Protein AF-A0A8J3HGS9-F1 (afdb_monomer_lite)

Radius of gyration: 14.24 Å; chains: 1; bounding box: 26×16×49 Å

Foldseek 3Di:
DDWDFDFDFFAADPLVQAVLCVPPPDRGAHPQWTFTGHPDPPDDTCSPVNIDGNVPDPDDDPDDDDDDDD

Secondary structure (DSSP, 8-state):
-PEEEEE-TTSBP-TTT-GGGTT-S-SBPPTTEEEEEESSTTS--HHHH-PEEGGG-------PPPPPP-

pLDDT: mean 90.52, std 9.11, range [48.19, 97.62]

Sequence (70 aa):
MPGALSALPGDPVPRADHPALAGVPEWRIPAGRLVLRADNPYGGDSRTLGWVELRTVVGIVLGRLPRGSR

Structure (mmCIF, N/CA/C/O backbone):
data_AF-A0A8J3HGS9-F1
#
_entry.id   AF-A0A8J3HGS9-F1
#
loop_
_atom_site.group_PDB
_atom_site.id
_atom_site.type_symbol
_atom_site.label_atom_id
_atom_site.label_alt_id
_atom_site.label_comp_id
_atom_site.label_asym_id
_atom_site.label_entity_id
_atom_site.label_seq_id
_atom_site.pdbx_PDB_ins_code
_atom_site.Cartn_x
_atom_site.Cartn_y
_atom_site.Cartn_z
_atom_site.occupancy
_atom_site.B_iso_or_equiv
_atom_site.auth_seq_id
_atom_site.auth_comp_id
_atom_site.auth_asym_id
_atom_site.auth_atom_id
_atom_site.pdbx_PDB_model_num
ATOM 1 N N . MET A 1 1 ? -2.911 5.308 -15.160 1.00 48.19 1 MET A N 1
ATOM 2 C CA . MET A 1 1 ? -2.790 3.851 -14.942 1.00 48.19 1 MET A CA 1
ATOM 3 C C . MET A 1 1 ? -3.211 3.599 -13.508 1.00 48.19 1 MET A C 1
ATOM 5 O O . MET A 1 1 ? -2.789 4.400 -12.678 1.00 48.19 1 MET A O 1
ATOM 9 N N . PRO A 1 2 ? -4.084 2.622 -13.214 1.00 60.44 2 PRO A N 1
ATOM 10 C CA . PRO A 1 2 ? -4.359 2.266 -11.823 1.00 60.44 2 PRO A CA 1
ATOM 11 C C . PRO A 1 2 ? -3.053 1.834 -11.131 1.00 60.44 2 PRO A C 1
ATOM 13 O O . PRO A 1 2 ? -2.106 1.444 -11.805 1.00 60.44 2 PRO A O 1
ATOM 16 N N . GLY A 1 3 ? -2.970 1.988 -9.811 1.00 62.00 3 GLY A N 1
ATOM 17 C CA . GLY A 1 3 ? -1.913 1.361 -9.015 1.00 62.00 3 GLY A CA 1
ATOM 18 C C . GLY A 1 3 ? -2.362 -0.030 -8.576 1.00 62.00 3 GLY A C 1
ATOM 19 O O . GLY A 1 3 ? -3.552 -0.235 -8.324 1.00 62.00 3 GLY A O 1
ATOM 20 N N . ALA A 1 4 ? -1.432 -0.971 -8.477 1.00 79.56 4 ALA A N 1
ATOM 21 C CA . ALA A 1 4 ? -1.677 -2.282 -7.906 1.00 79.56 4 ALA A CA 1
ATOM 22 C C . ALA A 1 4 ? -1.715 -2.211 -6.371 1.00 79.56 4 ALA A C 1
ATOM 24 O O . ALA A 1 4 ? -0.910 -1.531 -5.727 1.00 79.56 4 ALA A O 1
ATOM 25 N N . LEU A 1 5 ? -2.658 -2.940 -5.778 1.00 83.56 5 LEU A N 1
ATOM 26 C CA . LEU A 1 5 ? -2.688 -3.186 -4.342 1.00 83.56 5 LEU A CA 1
ATOM 27 C C . LEU A 1 5 ? -1.567 -4.167 -3.985 1.00 83.56 5 LEU A C 1
ATOM 29 O O . LEU A 1 5 ? -1.546 -5.281 -4.502 1.00 83.56 5 LEU A O 1
ATOM 33 N N . SER A 1 6 ? -0.666 -3.759 -3.093 1.00 87.56 6 SER A N 1
ATOM 34 C CA . SER A 1 6 ? 0.441 -4.608 -2.640 1.00 87.56 6 SER A CA 1
ATOM 35 C C . SER A 1 6 ? 0.104 -5.374 -1.364 1.00 87.56 6 SER A C 1
ATOM 37 O O . SER A 1 6 ? 0.533 -6.513 -1.221 1.00 87.56 6 SER A O 1
ATOM 39 N N . ALA A 1 7 ? -0.613 -4.745 -0.425 1.00 92.88 7 ALA A N 1
ATOM 40 C CA . ALA A 1 7 ? -0.963 -5.347 0.863 1.00 92.88 7 ALA A CA 1
ATOM 41 C C . ALA A 1 7 ? -2.113 -4.592 1.570 1.00 92.88 7 ALA A C 1
ATOM 43 O O . ALA A 1 7 ? -2.278 -3.377 1.396 1.00 92.88 7 ALA A O 1
ATOM 44 N N . LEU A 1 8 ? -2.893 -5.323 2.369 1.00 95.38 8 LEU A N 1
ATOM 45 C CA . LEU A 1 8 ? -4.115 -4.907 3.067 1.00 95.38 8 LEU A CA 1
ATOM 46 C C . LEU A 1 8 ? -3.926 -4.814 4.591 1.00 95.38 8 LEU A C 1
ATOM 48 O O . LEU A 1 8 ? -2.949 -5.339 5.126 1.00 95.38 8 LEU A O 1
ATOM 52 N N . PRO A 1 9 ? -4.876 -4.199 5.326 1.00 96.69 9 PRO A N 1
ATOM 53 C CA . PRO A 1 9 ? -4.900 -4.279 6.782 1.00 96.69 9 PRO A CA 1
ATOM 54 C C . PRO A 1 9 ? -4.733 -5.714 7.298 1.00 96.69 9 PRO A C 1
ATOM 56 O O . PRO A 1 9 ? -5.456 -6.619 6.889 1.00 96.69 9 PRO A O 1
ATOM 59 N N . GLY A 1 10 ? -3.805 -5.905 8.234 1.00 96.94 10 GLY A N 1
ATOM 60 C CA . GLY A 1 10 ? -3.487 -7.206 8.820 1.00 96.94 10 GLY A CA 1
ATOM 61 C C . GLY A 1 10 ? -2.402 -7.998 8.088 1.00 96.94 10 GLY A C 1
ATOM 62 O O . GLY A 1 10 ? -1.818 -8.889 8.711 1.00 96.94 10 GLY A O 1
ATOM 63 N N . ASP A 1 11 ? -2.064 -7.664 6.842 1.00 96.88 11 ASP A N 1
ATOM 64 C CA . ASP A 1 11 ? -0.947 -8.296 6.132 1.00 96.88 11 ASP A CA 1
ATOM 65 C C . ASP A 1 11 ? 0.403 -7.893 6.745 1.00 96.88 11 ASP A C 1
ATOM 67 O O . ASP A 1 11 ? 0.502 -6.841 7.384 1.00 96.88 11 ASP A O 1
ATOM 71 N N . PRO A 1 12 ? 1.472 -8.693 6.577 1.00 96.62 12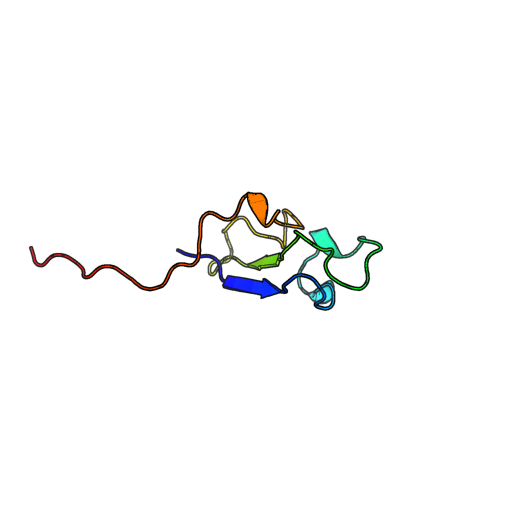 PRO A N 1
ATOM 72 C CA . PRO A 1 12 ? 2.819 -8.289 6.967 1.00 96.62 12 PRO A CA 1
ATOM 73 C C . PRO A 1 12 ? 3.263 -7.006 6.259 1.00 96.62 12 PRO A C 1
ATOM 75 O O . PRO A 1 12 ? 2.997 -6.808 5.074 1.00 96.62 12 PRO A O 1
ATOM 78 N N . VAL A 1 13 ? 4.002 -6.149 6.963 1.00 96.00 13 VAL A N 1
ATOM 79 C CA . VAL A 1 13 ? 4.556 -4.933 6.353 1.00 96.00 13 VAL A CA 1
ATOM 80 C C . VAL A 1 13 ? 5.654 -5.288 5.334 1.00 96.00 13 VAL A C 1
ATOM 82 O O . VAL A 1 13 ? 6.655 -5.902 5.721 1.00 96.00 13 VAL A O 1
ATOM 85 N N . PRO A 1 14 ? 5.537 -4.869 4.056 1.00 93.81 14 PRO A N 1
ATOM 86 C CA . PRO A 1 14 ? 6.450 -5.269 2.982 1.00 93.81 14 PRO A CA 1
ATOM 87 C C . PRO A 1 14 ? 7.748 -4.439 2.966 1.00 93.81 14 PRO A C 1
ATOM 89 O O . PRO A 1 14 ? 8.033 -3.711 2.016 1.00 93.81 14 PRO A O 1
ATOM 92 N N . ARG A 1 15 ? 8.553 -4.545 4.030 1.00 93.75 15 ARG A N 1
ATOM 93 C CA . ARG A 1 15 ? 9.744 -3.703 4.268 1.00 93.75 15 ARG A CA 1
ATOM 94 C C . ARG A 1 15 ? 10.820 -3.787 3.186 1.00 93.75 15 ARG A C 1
ATOM 96 O O . ARG A 1 15 ? 11.452 -2.777 2.903 1.00 93.75 15 ARG A O 1
ATOM 103 N N . ALA A 1 16 ? 11.035 -4.967 2.604 1.00 90.69 16 ALA A N 1
ATOM 104 C CA . ALA A 1 16 ? 12.137 -5.194 1.664 1.00 90.69 16 ALA A CA 1
ATOM 105 C C . ALA A 1 16 ? 12.027 -4.306 0.412 1.00 90.69 16 ALA A C 1
ATOM 107 O O . ALA A 1 16 ? 13.025 -3.767 -0.056 1.00 90.69 16 ALA A O 1
ATOM 108 N N . ASP A 1 17 ? 10.799 -4.093 -0.064 1.00 88.19 17 ASP A N 1
ATOM 109 C CA . ASP A 1 17 ? 10.536 -3.397 -1.326 1.00 88.19 17 ASP A CA 1
ATOM 110 C C . ASP A 1 17 ? 9.965 -1.982 -1.136 1.00 88.19 17 ASP A C 1
ATOM 112 O O . ASP A 1 17 ? 9.693 -1.294 -2.124 1.00 88.19 17 ASP A O 1
ATOM 116 N N . HIS A 1 18 ? 9.760 -1.548 0.116 1.00 93.00 18 HIS A N 1
ATOM 117 C CA . HIS A 1 18 ? 9.139 -0.265 0.468 1.00 93.00 18 HIS A CA 1
ATOM 118 C C . HIS A 1 18 ? 10.000 0.486 1.496 1.00 93.00 18 HIS A C 1
ATOM 120 O O . HIS A 1 18 ? 9.739 0.401 2.699 1.00 93.00 18 HIS A O 1
ATOM 126 N N . PRO A 1 19 ? 11.010 1.256 1.047 1.00 93.50 19 PRO A N 1
ATOM 127 C CA . PRO A 1 19 ? 11.923 1.979 1.934 1.00 93.50 19 PRO A CA 1
ATOM 128 C C . PRO A 1 19 ? 11.220 2.909 2.928 1.00 93.50 19 PRO A C 1
ATOM 130 O O . PRO A 1 19 ? 11.604 2.956 4.095 1.00 93.50 19 PRO A O 1
ATOM 133 N N . ALA A 1 20 ? 10.140 3.580 2.510 1.00 95.06 20 ALA A N 1
ATOM 134 C CA . ALA A 1 20 ? 9.332 4.428 3.391 1.00 95.06 20 ALA A CA 1
ATOM 135 C C . ALA A 1 20 ? 8.688 3.670 4.572 1.00 95.06 20 ALA A C 1
ATOM 137 O O . ALA A 1 20 ? 8.282 4.290 5.551 1.00 95.06 20 ALA A O 1
ATOM 138 N N . LEU A 1 21 ? 8.602 2.337 4.497 1.00 95.38 21 LEU A N 1
ATOM 139 C CA . LEU A 1 21 ? 8.039 1.473 5.535 1.00 95.38 21 LEU A CA 1
ATOM 140 C C . LEU A 1 21 ? 9.108 0.725 6.343 1.00 95.38 21 LEU A C 1
ATOM 142 O O . LEU A 1 21 ? 8.768 0.007 7.279 1.00 95.38 21 LEU A O 1
ATOM 146 N N . ALA A 1 22 ? 10.395 0.862 6.015 1.00 94.44 22 ALA A N 1
ATOM 147 C CA . ALA A 1 22 ? 11.452 0.070 6.644 1.00 94.44 22 ALA A CA 1
ATOM 148 C C . ALA A 1 22 ? 11.539 0.294 8.167 1.00 94.44 22 ALA A C 1
ATOM 150 O O . ALA A 1 22 ? 11.767 -0.656 8.915 1.00 94.44 22 ALA A O 1
ATOM 151 N N . GLY A 1 23 ? 11.313 1.533 8.617 1.00 94.25 23 GLY A N 1
ATOM 152 C CA . GLY A 1 23 ? 11.417 1.937 10.023 1.00 94.25 23 GLY A CA 1
ATOM 153 C C . GLY A 1 23 ? 10.110 1.920 10.817 1.00 94.25 23 GLY A C 1
ATOM 154 O O . GLY A 1 23 ? 10.116 2.330 11.975 1.00 94.25 23 GLY A O 1
ATOM 155 N N . VAL A 1 24 ? 8.986 1.495 10.228 1.00 95.19 24 VAL A N 1
ATOM 156 C CA . VAL A 1 24 ? 7.705 1.493 10.950 1.00 95.19 24 VAL A CA 1
ATOM 157 C C . VAL A 1 24 ? 7.691 0.377 12.008 1.00 95.19 24 VAL A C 1
ATOM 159 O O . VAL A 1 24 ? 8.132 -0.747 11.718 1.00 95.19 24 VAL A O 1
ATOM 162 N N . PRO A 1 25 ? 7.216 0.657 13.236 1.00 95.81 25 PRO A N 1
ATOM 163 C CA . PRO A 1 25 ? 7.236 -0.312 14.331 1.00 95.81 25 PRO A CA 1
ATOM 164 C C . PRO A 1 25 ? 6.239 -1.459 14.132 1.00 95.81 25 PRO A C 1
ATOM 166 O O . PRO A 1 25 ? 6.391 -2.525 14.728 1.00 95.81 25 PRO A O 1
ATOM 169 N N . GLU A 1 26 ? 5.211 -1.273 13.306 1.00 96.50 26 GLU A N 1
ATOM 170 C CA . GLU A 1 26 ? 4.152 -2.255 13.135 1.00 96.50 26 GLU A CA 1
ATOM 171 C C . GLU A 1 26 ? 4.613 -3.449 12.295 1.00 96.50 26 GLU A C 1
ATOM 173 O O . GLU A 1 26 ? 5.129 -3.313 11.188 1.00 96.50 26 GLU A O 1
ATOM 178 N N . TRP A 1 27 ? 4.405 -4.665 12.797 1.00 96.62 27 TRP A N 1
ATOM 179 C CA . TRP A 1 27 ? 4.713 -5.892 12.051 1.00 96.62 27 TRP A CA 1
ATOM 180 C C . TRP A 1 27 ? 3.682 -6.215 10.975 1.00 96.62 27 TRP A C 1
ATOM 182 O O . TRP A 1 27 ? 4.021 -6.809 9.949 1.00 96.62 27 TRP A O 1
ATOM 192 N N . ARG A 1 28 ? 2.439 -5.795 11.212 1.00 97.62 28 ARG A N 1
ATOM 193 C CA . ARG A 1 28 ? 1.309 -5.924 10.299 1.00 97.62 28 ARG A CA 1
ATOM 194 C C . ARG A 1 28 ? 0.761 -4.551 9.958 1.00 97.62 28 ARG A C 1
ATOM 196 O O . ARG A 1 28 ? 0.843 -3.633 10.769 1.00 97.62 28 ARG A O 1
ATOM 203 N N . ILE A 1 29 ? 0.176 -4.430 8.779 1.00 96.75 29 ILE A N 1
ATOM 204 C CA . ILE A 1 29 ? -0.446 -3.194 8.324 1.00 96.75 29 ILE A CA 1
ATOM 205 C C . ILE A 1 29 ? -1.609 -2.846 9.264 1.00 96.75 29 ILE A C 1
ATOM 207 O O . ILE A 1 29 ? -2.475 -3.699 9.492 1.00 96.75 29 ILE A O 1
ATOM 211 N N . PRO A 1 30 ? -1.655 -1.621 9.815 1.00 97.31 30 PRO A N 1
ATOM 212 C CA . PRO A 1 30 ? -2.725 -1.233 10.723 1.00 97.31 30 PRO A CA 1
ATOM 213 C C . PRO A 1 30 ? -4.102 -1.223 10.052 1.00 97.31 30 PRO A C 1
ATOM 215 O O . PRO A 1 30 ? -4.238 -1.062 8.837 1.00 97.31 30 PRO A O 1
ATOM 218 N N . ALA A 1 31 ? -5.150 -1.317 10.869 1.00 97.44 31 ALA A N 1
ATOM 219 C CA . ALA A 1 31 ? -6.516 -1.097 10.408 1.00 97.44 31 ALA A CA 1
ATOM 220 C C . ALA A 1 31 ? -6.651 0.273 9.715 1.00 97.44 31 ALA A C 1
ATOM 222 O O . ALA A 1 31 ? -6.100 1.274 10.173 1.00 97.44 31 ALA A O 1
ATOM 223 N N . GLY A 1 32 ? -7.381 0.314 8.597 1.00 97.19 32 GLY A N 1
ATOM 224 C CA . GLY A 1 32 ? -7.598 1.543 7.827 1.00 97.19 32 GLY A CA 1
ATOM 225 C C . GLY A 1 32 ? -6.399 2.019 6.999 1.00 97.19 32 GLY A C 1
ATOM 226 O O . GLY A 1 32 ? -6.490 3.083 6.390 1.00 97.19 32 GLY A O 1
ATOM 227 N N . ARG A 1 33 ? -5.304 1.252 6.938 1.00 97.31 33 ARG A N 1
ATOM 228 C CA . ARG A 1 33 ? -4.109 1.549 6.135 1.00 97.31 33 ARG A CA 1
ATOM 229 C C . ARG A 1 33 ? -3.924 0.495 5.044 1.00 97.31 33 ARG A C 1
ATOM 231 O O . ARG A 1 33 ? -4.325 -0.651 5.208 1.00 97.31 33 ARG A O 1
ATOM 238 N N . LEU A 1 34 ? -3.298 0.868 3.940 1.00 95.94 34 LEU A N 1
ATOM 239 C CA . LEU A 1 34 ? -2.965 -0.037 2.839 1.00 95.94 34 LEU A CA 1
ATOM 240 C C . LEU A 1 34 ? -1.660 0.383 2.156 1.00 95.94 34 LEU A C 1
ATOM 242 O O . LEU A 1 34 ? -1.189 1.510 2.334 1.00 95.94 34 LEU A O 1
ATOM 246 N N . VAL A 1 35 ? -1.082 -0.529 1.377 1.00 95.69 35 VAL A N 1
ATOM 247 C CA . VAL A 1 35 ? 0.132 -0.290 0.584 1.00 95.69 35 VAL A CA 1
ATOM 248 C C . VAL A 1 35 ? -0.216 -0.418 -0.889 1.00 95.69 35 VAL A C 1
ATOM 250 O O . VAL A 1 35 ? -0.712 -1.458 -1.324 1.00 95.69 35 VAL A O 1
ATOM 253 N N . LEU A 1 36 ? 0.067 0.631 -1.658 1.00 94.56 36 LEU A N 1
ATOM 254 C CA . LEU A 1 36 ? -0.092 0.646 -3.110 1.00 94.56 36 LEU A CA 1
ATOM 255 C C . LEU A 1 36 ? 1.270 0.685 -3.788 1.00 94.56 36 LEU A C 1
ATOM 257 O O . LEU A 1 36 ? 2.192 1.350 -3.318 1.00 94.56 36 LEU A O 1
ATOM 261 N N . ARG A 1 37 ? 1.369 0.036 -4.943 1.00 92.56 37 ARG A N 1
ATOM 262 C CA . ARG A 1 37 ? 2.507 0.142 -5.850 1.00 92.56 37 ARG A CA 1
ATOM 263 C C . ARG A 1 37 ? 2.021 0.637 -7.202 1.00 92.56 37 ARG A C 1
ATOM 265 O O . ARG A 1 37 ? 1.044 0.136 -7.747 1.00 92.56 37 ARG A O 1
ATOM 272 N N . ALA A 1 38 ? 2.702 1.631 -7.750 1.00 91.12 38 ALA A N 1
ATOM 273 C CA . ALA A 1 38 ? 2.426 2.084 -9.097 1.00 91.12 38 ALA A CA 1
ATOM 274 C C . ALA A 1 38 ? 2.933 1.050 -10.112 1.00 91.12 38 ALA A C 1
ATOM 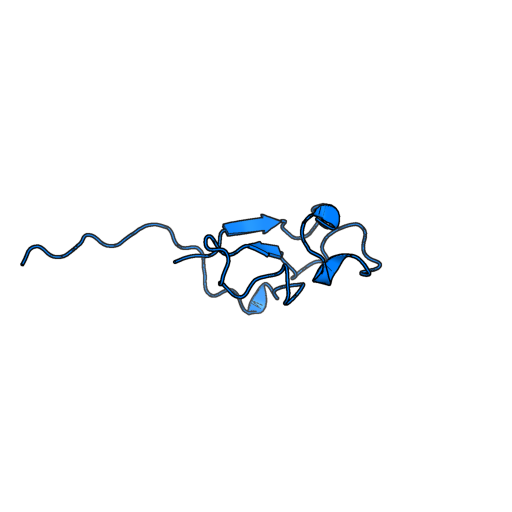276 O O . ALA A 1 38 ? 4.035 0.517 -9.984 1.00 91.12 38 ALA A O 1
ATOM 277 N N . ASP A 1 39 ? 2.163 0.847 -11.179 1.00 88.25 39 ASP A N 1
ATOM 278 C CA . ASP A 1 39 ? 2.515 -0.062 -12.281 1.00 88.25 39 ASP A CA 1
ATOM 279 C C . ASP A 1 39 ? 3.675 0.459 -13.149 1.00 88.25 39 ASP A C 1
ATOM 281 O O . ASP A 1 39 ? 4.123 -0.206 -14.080 1.00 88.25 39 ASP A O 1
ATOM 285 N N . ASN A 1 40 ? 4.154 1.677 -12.884 1.00 85.88 40 ASN A N 1
ATOM 286 C CA . ASN A 1 40 ? 5.269 2.289 -13.592 1.00 85.88 40 ASN A CA 1
ATOM 287 C C . ASN A 1 40 ? 6.316 2.813 -12.594 1.00 85.88 40 ASN A C 1
ATOM 289 O O . ASN A 1 40 ? 5.964 3.216 -11.482 1.00 85.88 40 ASN A O 1
ATOM 293 N N . PRO A 1 41 ? 7.602 2.844 -12.980 1.00 84.88 41 PRO A N 1
ATOM 294 C CA . PRO A 1 41 ? 8.685 3.153 -12.051 1.00 84.88 41 PRO A CA 1
ATOM 295 C C . PRO A 1 41 ? 8.674 4.601 -11.546 1.00 84.88 41 PRO A C 1
ATOM 297 O O . PRO A 1 41 ? 9.212 4.846 -10.470 1.00 84.88 41 PRO A O 1
ATOM 300 N N . TYR A 1 42 ? 8.047 5.527 -12.276 1.00 87.06 42 TYR A N 1
ATOM 301 C CA . TYR A 1 42 ? 8.021 6.961 -11.966 1.00 87.06 42 TYR A CA 1
ATOM 302 C C . TYR A 1 42 ? 6.773 7.401 -11.183 1.00 87.06 42 TYR A C 1
ATOM 304 O O . TYR A 1 42 ? 6.643 8.574 -10.841 1.00 87.06 42 TYR A O 1
ATOM 312 N N . GLY A 1 43 ? 5.833 6.488 -10.928 1.00 85.62 43 GLY A N 1
ATOM 313 C CA . GLY A 1 43 ? 4.600 6.792 -10.215 1.00 85.62 43 GLY A CA 1
ATOM 314 C C . GLY A 1 43 ? 4.843 7.013 -8.723 1.00 85.62 43 GLY A C 1
ATOM 315 O O . GLY A 1 43 ? 5.642 6.310 -8.109 1.00 85.62 43 GLY A O 1
ATOM 316 N N . GLY A 1 44 ? 4.121 7.970 -8.138 1.00 90.44 44 GLY A N 1
ATOM 317 C CA . GLY A 1 44 ? 4.062 8.134 -6.686 1.00 90.44 44 GLY A CA 1
ATOM 318 C C . GLY A 1 44 ? 3.260 7.000 -6.053 1.00 90.44 44 GLY A C 1
ATOM 319 O O . GLY A 1 44 ? 2.123 6.751 -6.453 1.00 90.44 44 GLY A O 1
ATOM 320 N N . ASP A 1 45 ? 3.856 6.302 -5.090 1.00 94.06 45 ASP A N 1
ATOM 321 C CA . ASP A 1 45 ? 3.254 5.149 -4.424 1.00 94.06 45 ASP A CA 1
ATOM 322 C C . ASP A 1 45 ? 3.842 4.932 -3.019 1.00 94.06 45 ASP A C 1
ATOM 324 O O . ASP A 1 45 ? 4.616 5.748 -2.509 1.00 94.06 45 ASP A O 1
ATOM 328 N N . SER A 1 46 ? 3.481 3.827 -2.368 1.00 95.19 46 SER A N 1
ATOM 329 C CA . SER A 1 46 ? 3.893 3.544 -0.993 1.00 95.19 46 SER A CA 1
ATOM 330 C C . SER A 1 46 ? 5.391 3.299 -0.809 1.00 95.19 46 SER A C 1
ATOM 332 O O . SER A 1 46 ? 5.851 3.279 0.332 1.00 95.19 46 SER A O 1
ATOM 334 N N . ARG A 1 47 ? 6.184 3.145 -1.879 1.00 93.94 47 ARG A N 1
ATOM 335 C CA . ARG A 1 47 ? 7.649 3.044 -1.759 1.00 93.94 47 ARG A CA 1
ATOM 336 C C . ARG A 1 47 ? 8.256 4.339 -1.229 1.00 93.94 47 ARG A C 1
ATOM 338 O O . ARG A 1 47 ? 9.252 4.278 -0.509 1.00 93.94 47 ARG A O 1
ATOM 345 N N . THR A 1 48 ? 7.652 5.481 -1.566 1.00 94.88 48 THR A N 1
ATOM 346 C CA . THR A 1 48 ? 8.105 6.819 -1.153 1.00 94.88 48 THR A CA 1
ATOM 347 C C . THR A 1 48 ? 7.132 7.519 -0.208 1.00 94.88 48 THR A C 1
ATOM 349 O O . THR A 1 48 ? 7.573 8.299 0.629 1.00 94.88 48 THR A O 1
ATOM 352 N N . LEU A 1 49 ? 5.830 7.231 -0.301 1.00 93.81 49 LEU A N 1
ATOM 353 C CA . LEU A 1 49 ? 4.787 7.893 0.494 1.00 93.81 49 LEU A CA 1
ATOM 354 C C . LEU A 1 49 ? 4.402 7.127 1.769 1.00 93.81 49 LEU A C 1
ATOM 356 O O . LEU A 1 49 ? 3.754 7.687 2.650 1.00 93.81 49 LEU A O 1
ATOM 360 N N . GLY A 1 50 ? 4.781 5.850 1.876 1.00 95.12 50 GLY A N 1
ATOM 361 C CA . GLY A 1 50 ? 4.360 4.979 2.970 1.00 95.12 50 GLY A CA 1
ATOM 362 C C . GLY A 1 50 ? 2.885 4.582 2.861 1.00 95.12 50 GLY A C 1
ATOM 363 O O . GLY A 1 50 ? 2.407 4.195 1.794 1.00 95.12 50 GLY A O 1
ATOM 364 N N . TRP A 1 51 ? 2.158 4.621 3.974 1.00 94.75 51 TRP A N 1
ATOM 365 C CA . TRP A 1 51 ? 0.776 4.149 4.024 1.00 94.75 51 TRP A CA 1
ATOM 366 C C . TRP A 1 51 ? -0.200 5.019 3.232 1.00 94.75 51 TRP A C 1
ATOM 368 O O . TRP A 1 51 ? -0.134 6.246 3.268 1.00 94.75 51 TRP A O 1
ATOM 378 N N . VAL A 1 52 ? -1.191 4.373 2.625 1.00 95.12 52 VAL A N 1
ATOM 379 C CA . VAL A 1 52 ? -2.391 5.029 2.103 1.00 95.12 52 VAL A CA 1
ATOM 380 C C . VAL A 1 52 ? -3.548 4.797 3.071 1.00 95.12 52 VAL A C 1
ATOM 382 O O . VAL A 1 52 ? -3.730 3.703 3.603 1.00 95.12 52 VAL A O 1
ATOM 385 N N . GLU A 1 53 ? -4.339 5.836 3.318 1.00 96.56 53 GLU A N 1
ATOM 386 C CA . GLU A 1 53 ? -5.509 5.763 4.190 1.00 96.56 53 GLU A CA 1
ATOM 387 C C . GLU A 1 53 ? -6.701 5.180 3.426 1.00 96.56 53 GLU A C 1
ATOM 389 O O . GLU A 1 53 ? -7.144 5.759 2.434 1.00 96.56 53 GLU A O 1
ATOM 394 N N . LEU A 1 54 ? -7.293 4.093 3.919 1.00 94.75 54 LEU A N 1
ATOM 395 C CA . LEU A 1 54 ? -8.436 3.432 3.282 1.00 94.75 54 LEU A CA 1
ATOM 396 C C . LEU A 1 54 ? -9.624 4.382 3.070 1.00 94.75 54 LEU A C 1
ATOM 398 O O . LEU A 1 54 ? -10.285 4.310 2.041 1.00 94.75 54 LEU A O 1
ATOM 402 N N . ARG A 1 55 ? -9.844 5.342 3.979 1.00 96.31 55 ARG A N 1
ATOM 403 C CA . ARG A 1 55 ? -10.901 6.366 3.838 1.00 96.31 55 ARG A CA 1
ATOM 404 C C . ARG A 1 55 ? -10.719 7.296 2.631 1.00 96.31 55 ARG A C 1
ATOM 406 O O . ARG A 1 55 ? -11.647 8.007 2.275 1.00 96.31 55 ARG A O 1
ATOM 413 N N . THR A 1 56 ? -9.514 7.352 2.063 1.00 94.69 56 THR A N 1
ATOM 414 C CA . THR A 1 56 ? -9.201 8.182 0.887 1.00 94.69 56 THR A CA 1
ATOM 415 C C . THR A 1 56 ? -9.340 7.408 -0.422 1.00 94.69 56 THR A C 1
ATOM 417 O O . THR A 1 56 ? -9.263 7.997 -1.499 1.00 94.69 56 THR A O 1
ATOM 420 N N . VAL A 1 57 ? -9.570 6.093 -0.349 1.00 92.94 57 VAL A N 1
ATOM 421 C CA . VAL A 1 57 ? -9.788 5.251 -1.523 1.00 92.94 57 VAL A CA 1
ATOM 422 C C . VAL A 1 57 ? -11.201 5.474 -2.048 1.00 92.94 57 VAL A C 1
ATOM 424 O O . VAL A 1 57 ? -12.182 5.219 -1.357 1.00 92.94 57 VAL A O 1
ATOM 427 N N . VAL A 1 58 ? -11.299 5.924 -3.299 1.00 94.31 58 VAL A N 1
ATOM 428 C CA . VAL A 1 58 ? -12.584 6.194 -3.966 1.00 94.31 58 VAL A CA 1
ATOM 429 C C . VAL A 1 58 ? -13.259 4.904 -4.449 1.00 94.31 58 VAL A C 1
ATOM 431 O O . VAL A 1 58 ? -14.483 4.817 -4.475 1.00 94.31 58 VAL A O 1
ATOM 434 N N . GLY A 1 59 ? -12.481 3.889 -4.831 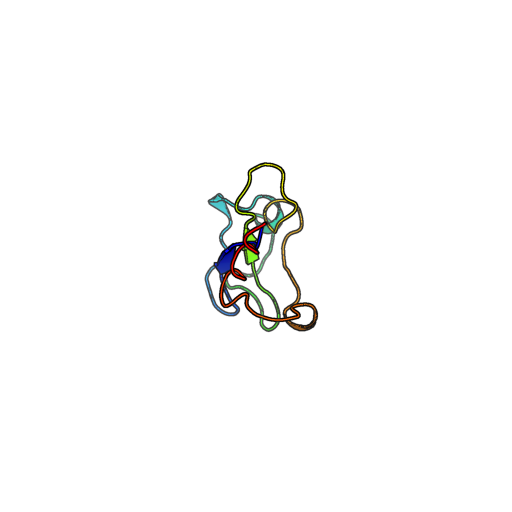1.00 91.06 59 GLY A N 1
ATOM 435 C CA . GLY A 1 59 ? -13.009 2.607 -5.290 1.00 91.06 59 GLY A CA 1
ATOM 436 C C . GLY A 1 59 ? -11.966 1.746 -5.996 1.00 91.06 59 GLY A C 1
ATOM 437 O O . GLY A 1 59 ? -1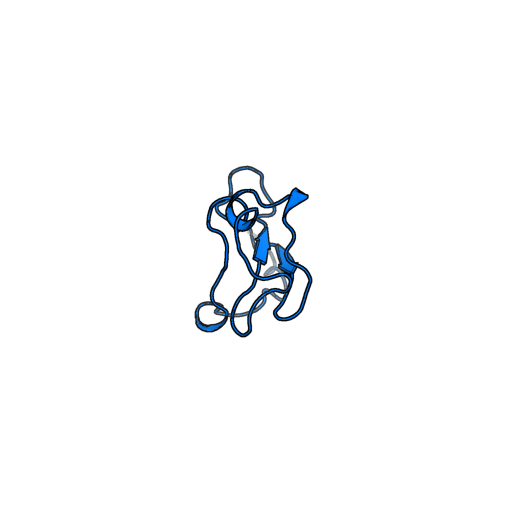0.792 2.108 -6.087 1.00 91.06 59 GLY A O 1
ATOM 438 N N . ILE A 1 60 ? -12.415 0.600 -6.507 1.00 90.56 60 ILE A N 1
ATOM 439 C CA . ILE A 1 60 ? -11.598 -0.357 -7.261 1.00 90.56 60 ILE A CA 1
ATOM 440 C C . ILE A 1 60 ? -11.902 -0.192 -8.750 1.00 90.56 60 ILE A C 1
ATOM 442 O O . ILE A 1 60 ? -13.062 -0.132 -9.157 1.00 90.56 60 ILE A O 1
ATOM 446 N N . VAL A 1 61 ? -10.860 -0.142 -9.580 1.00 90.88 61 VAL A N 1
ATOM 447 C CA . VAL A 1 61 ? -11.020 -0.107 -11.037 1.00 90.88 61 VAL A CA 1
ATOM 448 C C . VAL A 1 61 ? -11.377 -1.509 -11.534 1.00 90.88 61 VAL A C 1
ATOM 450 O O . VAL A 1 61 ? -10.545 -2.408 -11.492 1.00 90.88 61 VAL A O 1
ATOM 453 N N . LEU A 1 62 ? -12.607 -1.688 -12.022 1.00 90.31 62 LEU A N 1
ATOM 454 C CA . LEU A 1 62 ? -13.114 -2.991 -12.483 1.00 90.31 62 LEU A CA 1
ATOM 455 C C . LEU A 1 62 ? -12.747 -3.324 -13.935 1.00 90.31 62 LEU A C 1
ATOM 457 O O . LEU A 1 62 ? -12.820 -4.478 -14.346 1.00 90.31 62 LEU A O 1
ATOM 461 N N . GLY A 1 63 ? -12.365 -2.329 -14.735 1.00 88.00 63 GLY A N 1
ATOM 462 C CA . GLY A 1 63 ? -12.058 -2.547 -16.141 1.00 88.00 63 GLY A CA 1
ATOM 463 C C . GLY A 1 63 ? -11.720 -1.270 -16.892 1.00 88.00 63 GLY A C 1
ATOM 464 O O . GLY A 1 63 ? -11.752 -0.164 -16.350 1.00 88.00 63 GLY A O 1
ATOM 465 N N . ARG A 1 64 ? -11.375 -1.437 -18.169 1.00 89.44 64 ARG A N 1
ATOM 466 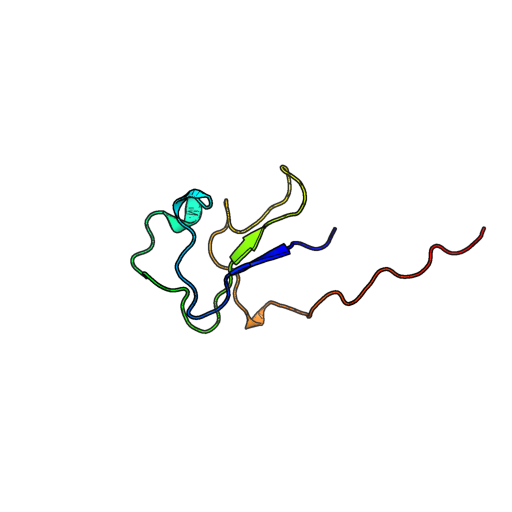C CA . ARG A 1 64 ? -11.133 -0.330 -19.100 1.00 89.44 64 ARG A CA 1
ATOM 467 C C . ARG A 1 64 ? -12.410 -0.079 -19.885 1.00 89.44 64 ARG A C 1
ATOM 469 O O . ARG A 1 64 ? -13.056 -1.026 -20.324 1.00 89.44 64 ARG A O 1
ATOM 476 N N . LEU A 1 65 ? -12.734 1.188 -20.108 1.00 89.81 65 LEU A N 1
ATOM 477 C CA . LEU A 1 65 ? -13.765 1.531 -21.078 1.00 89.81 65 LEU A CA 1
ATOM 478 C C . LEU A 1 65 ? -13.273 1.180 -22.494 1.00 89.81 65 LEU A C 1
ATOM 480 O O . LEU A 1 65 ? -12.074 1.336 -22.771 1.00 89.81 65 LEU A O 1
ATOM 484 N N . PRO A 1 66 ? -14.162 0.716 -23.391 1.00 87.75 66 PRO A N 1
ATOM 485 C CA . PRO A 1 66 ? -13.823 0.519 -24.792 1.00 87.75 66 PRO A CA 1
ATOM 486 C C . PRO A 1 66 ? -13.255 1.805 -25.389 1.00 87.75 66 PRO A C 1
ATOM 488 O O . PRO A 1 66 ? -13.719 2.908 -25.090 1.00 87.75 66 PRO A O 1
ATOM 491 N N . ARG A 1 67 ? -12.252 1.676 -26.259 1.00 84.56 67 ARG A N 1
ATOM 492 C CA . ARG A 1 67 ? -11.831 2.810 -27.085 1.00 84.56 67 ARG A CA 1
ATOM 493 C C . ARG A 1 67 ? -12.950 3.087 -28.083 1.00 84.56 67 ARG A C 1
ATOM 495 O O . ARG A 1 67 ? -13.333 2.177 -28.811 1.00 84.56 67 ARG A O 1
ATOM 502 N N . GLY A 1 68 ? -13.465 4.314 -28.104 1.00 80.56 68 GLY A N 1
ATOM 503 C CA . GLY A 1 68 ? -14.401 4.731 -29.144 1.00 80.56 68 GLY A CA 1
ATOM 504 C C . GLY A 1 68 ? -13.761 4.540 -30.519 1.00 80.56 68 GLY A C 1
ATOM 505 O O . GLY A 1 68 ? -12.627 4.972 -30.736 1.00 80.56 68 GLY A O 1
ATOM 506 N N . SER A 1 69 ? -14.459 3.854 -31.421 1.00 77.69 69 SER A N 1
ATOM 507 C CA . SER A 1 69 ? -14.114 3.821 -32.841 1.00 77.69 69 SER A CA 1
ATOM 508 C C . SER A 1 69 ? -14.304 5.227 -33.409 1.00 77.69 69 SER A C 1
ATOM 510 O O . SER A 1 69 ? -15.365 5.821 -33.215 1.00 77.69 69 SER A O 1
ATOM 512 N N . ARG A 1 70 ? -13.256 5.762 -34.036 1.00 65.06 70 ARG A N 1
ATOM 513 C CA . ARG A 1 70 ? -13.289 7.05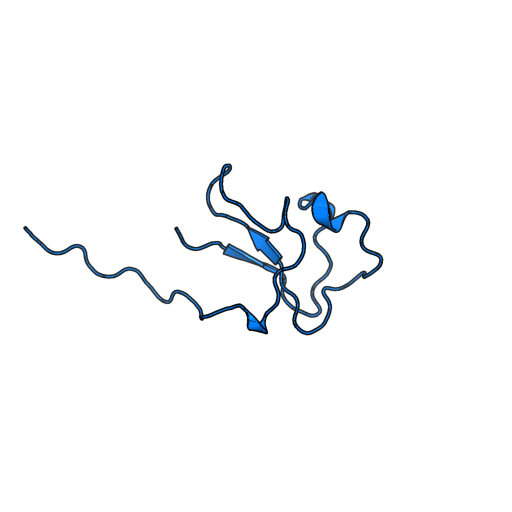1 -34.730 1.00 65.06 70 ARG A CA 1
ATOM 514 C C . ARG A 1 70 ? -13.885 6.892 -36.120 1.00 65.06 70 ARG A C 1
ATOM 516 O O . ARG A 1 70 ? -13.620 5.830 -36.726 1.00 65.06 70 ARG A O 1
#